Protein AF-A0A5B7JPD7-F1 (afdb_monomer_lite)

Foldseek 3Di:
DPPPVVVVVQPPVNLVVLLVLLVCVVVPDQLCVSCVVVVHDSVVSVVSNVCVVVSVVVSVD

Structure (mmCIF, N/CA/C/O backbone):
data_AF-A0A5B7JPD7-F1
#
_entry.id   AF-A0A5B7JPD7-F1
#
loop_
_atom_site.group_PDB
_atom_site.id
_atom_site.type_symbol
_atom_site.label_atom_id
_atom_site.label_alt_id
_atom_site.label_comp_id
_atom_site.label_asym_id
_atom_site.label_entity_id
_atom_site.label_seq_id
_atom_site.pdbx_PDB_ins_code
_atom_site.Cartn_x
_atom_site.Cartn_y
_atom_site.Cartn_z
_atom_site.occupancy
_atom_site.B_iso_or_equiv
_atom_site.auth_seq_id
_atom_site.auth_comp_id
_atom_site.auth_asym_id
_atom_site.auth_atom_id
_atom_site.pdbx_PDB_model_num
ATOM 1 N N . MET A 1 1 ? 7.418 20.248 9.835 1.00 32.00 1 MET A N 1
ATOM 2 C CA . MET A 1 1 ? 7.149 20.330 8.385 1.00 32.00 1 MET A CA 1
ATOM 3 C C . MET A 1 1 ? 7.946 19.238 7.705 1.00 32.00 1 MET A C 1
ATOM 5 O O . MET A 1 1 ? 9.167 19.278 7.776 1.00 32.00 1 MET A O 1
ATOM 9 N N . TRP A 1 2 ? 7.287 18.224 7.147 1.00 42.38 2 TRP A N 1
ATOM 10 C CA . TRP A 1 2 ? 7.971 17.272 6.273 1.00 42.38 2 TRP A CA 1
ATOM 11 C C . TRP A 1 2 ? 8.230 17.963 4.940 1.00 42.38 2 TRP A C 1
ATOM 13 O O . TRP A 1 2 ? 7.352 18.656 4.425 1.00 42.38 2 TRP A O 1
ATOM 23 N N . ALA A 1 3 ? 9.463 17.859 4.451 1.00 37.38 3 ALA A N 1
ATOM 24 C CA . ALA A 1 3 ? 9.862 18.478 3.205 1.00 37.38 3 ALA A CA 1
ATOM 25 C C . ALA A 1 3 ? 9.035 17.860 2.072 1.00 37.38 3 ALA A C 1
ATOM 27 O O . ALA A 1 3 ? 9.076 16.658 1.825 1.00 37.38 3 ALA A O 1
ATOM 28 N N . THR A 1 4 ? 8.309 18.713 1.362 1.00 47.25 4 THR A N 1
ATOM 29 C CA . THR A 1 4 ? 7.593 18.449 0.106 1.00 47.25 4 THR A CA 1
ATOM 30 C C . THR A 1 4 ? 8.473 17.818 -0.989 1.00 47.25 4 THR A C 1
ATOM 32 O O . THR A 1 4 ? 7.974 17.423 -2.039 1.00 47.25 4 THR A O 1
ATOM 35 N N . SER A 1 5 ? 9.772 17.663 -0.736 1.00 45.75 5 SER A N 1
ATOM 36 C CA . SER A 1 5 ? 10.771 17.030 -1.592 1.00 45.75 5 SER A CA 1
ATOM 37 C C . SER A 1 5 ? 10.606 15.508 -1.746 1.00 45.75 5 SER A C 1
ATOM 39 O O . SER A 1 5 ? 10.954 14.982 -2.801 1.00 45.75 5 SER A O 1
ATOM 41 N N . ASP A 1 6 ? 10.043 14.790 -0.763 1.00 43.12 6 ASP A N 1
ATOM 42 C CA . ASP A 1 6 ? 9.833 13.327 -0.861 1.00 43.12 6 ASP A CA 1
ATOM 43 C C . ASP A 1 6 ? 8.600 12.943 -1.702 1.00 43.12 6 ASP A C 1
ATOM 45 O O . ASP A 1 6 ? 8.458 11.801 -2.150 1.00 43.12 6 ASP A O 1
ATOM 49 N N . LEU A 1 7 ? 7.721 13.912 -1.981 1.00 47.88 7 LEU A N 1
ATOM 50 C CA . LEU A 1 7 ? 6.566 13.738 -2.865 1.00 47.88 7 LEU A CA 1
ATOM 51 C C . LEU A 1 7 ? 6.956 13.763 -4.349 1.00 47.88 7 LEU A C 1
ATOM 53 O O . LEU A 1 7 ? 6.317 13.086 -5.153 1.00 47.88 7 LEU A O 1
ATOM 57 N N . TRP A 1 8 ? 8.037 14.456 -4.729 1.00 45.91 8 TRP A N 1
ATOM 58 C CA . TRP A 1 8 ? 8.390 14.646 -6.144 1.00 45.91 8 TRP A CA 1
ATOM 59 C C . TRP A 1 8 ? 8.892 13.364 -6.830 1.00 45.91 8 TRP A C 1
ATOM 61 O O . TRP A 1 8 ? 8.801 13.218 -8.047 1.00 45.91 8 TRP A O 1
ATOM 71 N N . ARG A 1 9 ? 9.351 12.363 -6.068 1.00 46.81 9 ARG A N 1
ATOM 72 C CA . ARG A 1 9 ? 9.741 11.066 -6.646 1.00 46.81 9 ARG A CA 1
ATOM 73 C C . ARG A 1 9 ? 8.556 10.145 -6.951 1.00 46.81 9 ARG A C 1
ATOM 75 O O . ARG A 1 9 ? 8.737 9.077 -7.530 1.00 46.81 9 ARG A O 1
ATOM 82 N N . CYS A 1 10 ? 7.348 10.557 -6.581 1.00 46.31 10 CYS A N 1
ATOM 83 C CA . CYS A 1 10 ? 6.107 9.864 -6.886 1.00 46.31 10 CYS A CA 1
ATOM 84 C C . CYS A 1 10 ? 5.315 10.694 -7.888 1.00 46.31 10 CYS A C 1
ATOM 86 O O . CYS A 1 10 ? 4.400 11.420 -7.517 1.00 46.31 10 CYS A O 1
ATOM 88 N N . GLY A 1 11 ? 5.709 10.601 -9.160 1.00 43.50 11 GLY A N 1
ATOM 89 C CA . GLY A 1 11 ? 5.016 11.260 -10.261 1.00 43.50 11 GLY A CA 1
ATOM 90 C C . GLY A 1 11 ? 3.511 10.985 -10.238 1.00 43.50 11 GLY A C 1
ATOM 91 O O . GLY A 1 11 ? 3.066 9.949 -9.751 1.00 43.50 11 GLY A O 1
ATOM 92 N N . ASN A 1 12 ? 2.753 11.927 -10.789 1.00 44.38 12 ASN A N 1
ATOM 93 C CA . ASN A 1 12 ? 1.292 12.056 -10.791 1.00 44.38 12 ASN A CA 1
ATOM 94 C C . ASN A 1 12 ? 0.495 10.789 -11.207 1.00 44.38 12 ASN A C 1
ATOM 96 O O . ASN A 1 12 ? -0.694 10.686 -10.938 1.00 44.38 12 ASN A O 1
ATOM 100 N N . SER A 1 13 ? 1.144 9.784 -11.803 1.00 47.75 13 SER A N 1
ATOM 101 C CA . SER A 1 13 ? 0.578 8.455 -12.108 1.00 47.75 13 SER A CA 1
ATOM 102 C C . SER A 1 13 ? 0.683 7.442 -10.947 1.00 47.75 13 SER A C 1
ATOM 104 O O . SER A 1 13 ? 0.186 6.324 -11.043 1.00 47.75 13 SER A O 1
ATOM 106 N N . GLY A 1 14 ? 1.358 7.806 -9.853 1.00 56.53 14 GLY A N 1
ATOM 107 C CA . GLY A 1 14 ? 1.687 6.943 -8.716 1.00 56.53 14 GLY A CA 1
ATOM 108 C C . GLY A 1 14 ? 0.716 7.021 -7.536 1.00 56.53 14 GLY A C 1
ATOM 109 O O . GLY A 1 14 ? 0.808 6.181 -6.646 1.00 56.53 14 GLY A O 1
ATOM 110 N N . GLY A 1 15 ? -0.212 7.984 -7.501 1.00 65.75 15 GLY A N 1
ATOM 111 C CA . GLY A 1 15 ? -1.216 8.088 -6.430 1.00 65.75 15 GLY A CA 1
ATOM 112 C C . GLY A 1 15 ? -2.163 6.885 -6.401 1.00 65.75 15 GLY A C 1
ATOM 113 O O . GLY A 1 15 ? -2.309 6.232 -5.372 1.00 65.75 15 GLY A O 1
ATOM 114 N N . ILE A 1 16 ? -2.715 6.526 -7.563 1.00 73.00 16 ILE A N 1
ATOM 115 C CA . ILE A 1 16 ? -3.647 5.397 -7.717 1.00 73.00 16 ILE A CA 1
ATOM 116 C C . ILE A 1 16 ? -2.945 4.061 -7.432 1.00 73.00 16 ILE A C 1
ATOM 118 O O . ILE A 1 16 ? -3.459 3.248 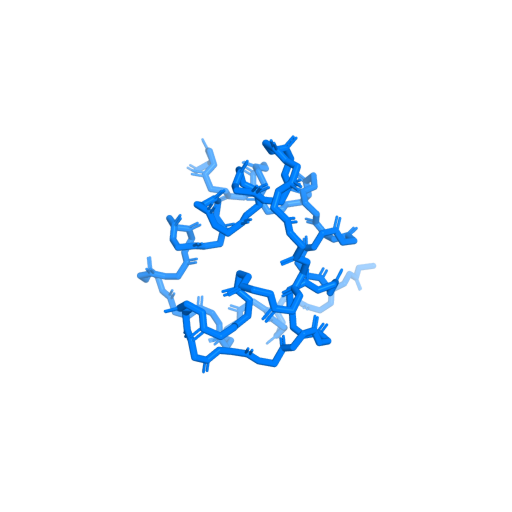-6.672 1.00 73.00 16 ILE A O 1
ATOM 122 N N . LEU A 1 17 ? -1.732 3.861 -7.965 1.00 80.69 17 LEU A N 1
ATOM 123 C CA . LEU A 1 17 ? -0.939 2.649 -7.712 1.00 80.69 17 LEU A CA 1
ATOM 124 C C . LEU A 1 17 ? -0.615 2.468 -6.225 1.00 80.69 17 LEU A C 1
ATOM 126 O O . LEU A 1 17 ? -0.678 1.357 -5.710 1.00 80.69 17 LEU A O 1
ATOM 130 N N . LYS A 1 18 ? -0.294 3.552 -5.511 1.00 80.38 18 LYS A N 1
ATOM 131 C CA . LYS A 1 18 ? -0.059 3.493 -4.064 1.00 80.38 18 LYS A CA 1
ATOM 132 C C . LYS A 1 18 ? -1.312 3.100 -3.292 1.00 80.38 18 LYS A C 1
ATOM 134 O O . LYS A 1 18 ? -1.203 2.311 -2.358 1.00 80.38 18 LYS A O 1
ATOM 139 N N . LEU A 1 19 ? -2.475 3.642 -3.658 1.00 83.75 19 LEU A N 1
ATOM 140 C CA . LEU A 1 19 ? -3.737 3.255 -3.026 1.00 83.75 19 LEU A CA 1
ATOM 141 C C . LEU A 1 19 ? -4.058 1.781 -3.271 1.00 83.75 19 LEU A C 1
ATOM 143 O O . LEU A 1 19 ? -4.468 1.100 -2.339 1.00 83.75 19 LEU A O 1
ATOM 147 N N . ASP A 1 20 ? -3.815 1.286 -4.481 1.00 87.62 20 ASP A N 1
ATOM 148 C CA . ASP A 1 20 ? -4.033 -0.114 -4.853 1.00 87.62 20 ASP A CA 1
ATOM 149 C C . ASP A 1 20 ? -3.104 -1.067 -4.072 1.00 87.62 20 ASP A C 1
ATOM 151 O O . ASP A 1 20 ? -3.550 -2.056 -3.491 1.00 87.62 20 ASP A O 1
ATOM 155 N N . ILE A 1 21 ? -1.821 -0.705 -3.934 1.00 88.44 21 ILE A N 1
ATOM 156 C CA . ILE A 1 21 ? -0.854 -1.410 -3.075 1.00 88.44 21 ILE A CA 1
ATOM 157 C C . ILE A 1 21 ? -1.340 -1.448 -1.618 1.00 88.44 21 ILE A C 1
ATOM 159 O O . ILE A 1 21 ? -1.313 -2.505 -0.988 1.00 88.44 21 ILE A O 1
ATOM 163 N N . ILE A 1 22 ? -1.795 -0.313 -1.077 1.00 88.81 22 ILE A N 1
ATOM 164 C CA . ILE A 1 22 ? -2.307 -0.228 0.299 1.00 88.81 22 ILE A CA 1
ATOM 165 C C . ILE A 1 22 ? -3.565 -1.089 0.457 1.00 88.81 22 ILE A C 1
ATOM 167 O O . ILE A 1 22 ? -3.658 -1.834 1.428 1.00 88.81 22 ILE A O 1
ATOM 171 N N . ALA A 1 23 ? -4.497 -1.039 -0.496 1.00 90.12 23 ALA A N 1
ATOM 172 C CA . ALA A 1 23 ? -5.737 -1.808 -0.459 1.00 90.12 23 ALA A CA 1
ATOM 173 C C . ALA A 1 23 ? -5.473 -3.320 -0.448 1.00 90.12 23 ALA A C 1
ATOM 175 O O . ALA A 1 23 ? -6.091 -4.042 0.330 1.00 90.12 23 ALA A O 1
ATOM 176 N N . LYS A 1 24 ? -4.509 -3.801 -1.242 1.00 91.12 24 LYS A N 1
ATOM 177 C CA . LYS A 1 24 ? -4.091 -5.212 -1.252 1.00 91.12 24 LYS A CA 1
ATOM 178 C C . LYS A 1 24 ? -3.482 -5.662 0.069 1.00 91.12 24 LYS A C 1
ATOM 180 O O . LYS A 1 24 ? -3.811 -6.734 0.573 1.00 91.12 24 LYS A O 1
ATOM 185 N N . VAL A 1 25 ? -2.626 -4.830 0.659 1.00 90.62 25 VAL A N 1
ATOM 186 C CA . VAL A 1 25 ? -2.045 -5.109 1.980 1.00 90.62 25 VAL A CA 1
ATOM 187 C C . VAL A 1 25 ? -3.128 -5.087 3.068 1.00 90.62 25 VAL A C 1
ATOM 189 O O . VAL A 1 25 ? -3.130 -5.955 3.937 1.00 90.62 25 VAL A O 1
ATOM 192 N N . GLU A 1 26 ? -4.084 -4.153 3.013 1.00 90.56 26 GLU A N 1
ATOM 193 C CA . GLU A 1 26 ? -5.232 -4.102 3.936 1.00 90.56 26 GLU A CA 1
ATOM 194 C C . GLU A 1 26 ? -6.203 -5.279 3.740 1.00 90.56 26 GLU A C 1
ATOM 196 O O . GLU A 1 26 ? -6.793 -5.743 4.714 1.00 90.56 26 GLU A O 1
ATOM 201 N N . ALA A 1 27 ? -6.311 -5.820 2.523 1.00 92.75 27 ALA A N 1
ATOM 202 C CA . ALA A 1 27 ? -7.040 -7.055 2.227 1.00 92.75 27 ALA A CA 1
ATOM 203 C C . ALA A 1 27 ? -6.340 -8.324 2.760 1.00 92.75 27 ALA A C 1
ATOM 205 O O . ALA A 1 27 ? -6.906 -9.414 2.684 1.00 92.75 27 ALA A O 1
ATOM 206 N N . GLY A 1 28 ? -5.132 -8.192 3.322 1.00 92.56 28 GLY A N 1
ATOM 207 C CA . GLY A 1 28 ? -4.384 -9.276 3.957 1.00 92.56 28 GLY A CA 1
ATOM 208 C C . GLY A 1 28 ? -3.284 -9.895 3.091 1.00 92.56 28 GLY A C 1
ATOM 209 O O . GLY A 1 28 ? -2.689 -10.893 3.504 1.00 92.56 28 GLY A O 1
ATOM 210 N N . GLU A 1 29 ? -2.979 -9.331 1.916 1.00 93.31 29 GLU A N 1
ATOM 211 C CA . GLU A 1 29 ? -1.837 -9.784 1.115 1.00 93.31 29 GLU A CA 1
ATOM 212 C C . GLU A 1 29 ? -0.504 -9.487 1.831 1.00 93.31 29 GLU A C 1
ATOM 214 O O . GLU A 1 29 ? -0.322 -8.455 2.487 1.00 93.31 29 GLU A O 1
ATOM 219 N N . LYS A 1 30 ? 0.480 -10.386 1.694 1.00 93.38 30 LYS A N 1
ATOM 220 C CA . LYS A 1 30 ? 1.801 -10.192 2.310 1.00 93.38 30 LYS A CA 1
ATOM 221 C C . LYS A 1 30 ? 2.564 -9.084 1.590 1.00 93.38 30 LYS A C 1
ATOM 223 O O . LYS A 1 30 ? 2.657 -9.088 0.365 1.00 93.38 30 LYS A O 1
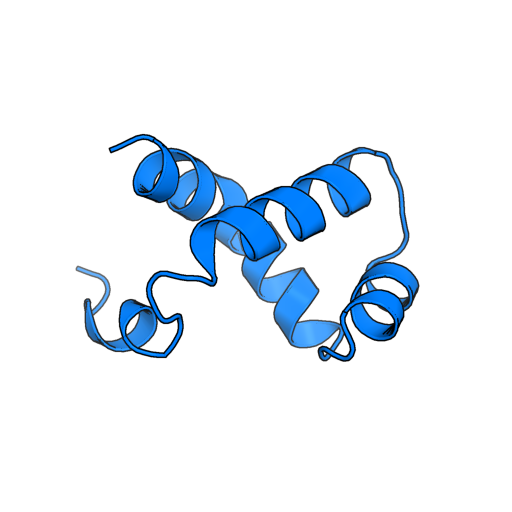ATOM 228 N N . LEU A 1 31 ? 3.253 -8.228 2.349 1.00 91.31 31 LEU A N 1
ATOM 229 C CA . LEU A 1 31 ? 4.089 -7.138 1.812 1.00 91.31 31 LEU A CA 1
ATOM 230 C C . LEU A 1 31 ? 5.058 -7.612 0.715 1.00 91.31 31 LEU A C 1
ATOM 232 O O . LEU A 1 31 ? 5.240 -6.939 -0.297 1.00 91.31 31 LEU A O 1
ATOM 236 N N . ARG A 1 32 ? 5.649 -8.799 0.897 1.00 91.94 32 ARG A N 1
ATOM 237 C CA . ARG A 1 32 ? 6.574 -9.416 -0.061 1.00 91.94 32 ARG A CA 1
ATOM 238 C C . ARG A 1 32 ? 5.908 -9.815 -1.380 1.00 91.94 32 ARG A C 1
ATOM 240 O O . ARG A 1 32 ? 6.552 -9.755 -2.423 1.00 91.94 32 ARG A O 1
ATOM 247 N N . GLU A 1 33 ? 4.662 -10.277 -1.334 1.00 91.75 33 GLU A N 1
ATOM 248 C CA . GLU A 1 33 ? 3.900 -10.710 -2.514 1.00 91.75 33 GLU A CA 1
ATOM 249 C C . GLU A 1 33 ? 3.416 -9.497 -3.300 1.00 91.75 33 GLU A C 1
ATOM 251 O O . GLU A 1 33 ? 3.658 -9.419 -4.504 1.00 91.75 33 GLU A O 1
ATOM 256 N N . VAL A 1 34 ? 2.878 -8.498 -2.597 1.00 89.69 34 VAL A N 1
ATOM 257 C CA . VAL A 1 34 ? 2.504 -7.205 -3.177 1.00 89.69 34 VAL A CA 1
ATOM 258 C C . VAL A 1 34 ? 3.727 -6.529 -3.803 1.00 89.69 34 VAL A C 1
ATOM 260 O O . VAL A 1 34 ? 3.686 -6.121 -4.959 1.00 89.69 34 VAL A O 1
ATOM 263 N N . GLY A 1 35 ? 4.863 -6.495 -3.100 1.00 88.44 35 GLY A N 1
ATOM 264 C CA . GLY A 1 35 ? 6.109 -5.946 -3.638 1.00 88.44 35 GLY A CA 1
ATOM 265 C C . GLY A 1 35 ? 6.539 -6.623 -4.941 1.00 88.44 35 GLY A C 1
ATOM 266 O O . GLY A 1 35 ? 6.828 -5.944 -5.923 1.00 88.44 35 GLY A O 1
ATOM 267 N N . ARG A 1 36 ? 6.494 -7.961 -5.007 1.00 91.19 36 ARG A N 1
ATOM 268 C CA . ARG A 1 36 ? 6.787 -8.690 -6.252 1.00 91.19 36 ARG A CA 1
ATOM 269 C C . ARG A 1 36 ? 5.801 -8.375 -7.371 1.00 91.19 36 ARG A C 1
ATOM 271 O O . ARG A 1 36 ? 6.245 -8.203 -8.500 1.00 91.19 36 ARG A O 1
ATOM 278 N N . PHE A 1 37 ? 4.505 -8.305 -7.071 1.00 89.00 37 PHE A N 1
ATOM 279 C CA . PHE A 1 37 ? 3.464 -8.048 -8.066 1.00 89.00 37 PHE A CA 1
ATOM 280 C C . PHE A 1 37 ? 3.669 -6.703 -8.773 1.00 89.00 37 PHE A C 1
ATOM 282 O O . PHE A 1 37 ? 3.573 -6.628 -9.994 1.00 89.00 37 PHE A O 1
ATOM 289 N N . TYR A 1 38 ? 4.041 -5.665 -8.019 1.00 84.69 38 TYR A N 1
ATOM 290 C CA . TYR A 1 38 ? 4.331 -4.331 -8.562 1.00 84.69 38 TYR A CA 1
ATOM 291 C C . TYR A 1 38 ? 5.813 -4.111 -8.902 1.00 84.69 38 TYR A C 1
ATOM 293 O O . TYR A 1 38 ? 6.200 -2.998 -9.250 1.00 84.69 38 TYR A O 1
ATOM 301 N N . SER A 1 39 ? 6.657 -5.144 -8.802 1.00 88.75 39 SER A N 1
ATOM 302 C CA . SER A 1 39 ? 8.112 -5.050 -8.984 1.00 88.75 39 SER A CA 1
ATOM 303 C C . SER A 1 39 ? 8.774 -3.940 -8.142 1.00 88.75 39 SER A C 1
ATOM 305 O O . SER A 1 39 ? 9.699 -3.259 -8.592 1.00 88.75 39 SER A O 1
ATOM 307 N N . ILE A 1 40 ? 8.312 -3.766 -6.903 1.00 87.38 40 ILE A N 1
ATOM 308 C CA . ILE A 1 40 ? 8.847 -2.822 -5.916 1.00 87.38 40 ILE A CA 1
ATOM 309 C C . ILE A 1 40 ? 9.391 -3.556 -4.692 1.00 87.38 40 ILE A C 1
ATOM 311 O O . ILE A 1 40 ? 8.984 -4.669 -4.353 1.00 87.38 40 ILE A O 1
ATOM 315 N N . TYR A 1 41 ? 10.324 -2.919 -3.991 1.00 87.88 41 TYR A N 1
ATOM 316 C CA . TYR A 1 41 ? 10.902 -3.503 -2.789 1.00 87.88 41 TYR A CA 1
ATOM 317 C C . TYR A 1 41 ? 9.874 -3.583 -1.660 1.00 87.88 41 TYR A C 1
ATOM 319 O O . TYR A 1 41 ? 9.071 -2.674 -1.453 1.00 87.88 41 TYR A O 1
ATOM 327 N N . GLU A 1 42 ? 9.957 -4.648 -0.865 1.00 89.06 42 GLU A N 1
ATOM 328 C CA . GLU A 1 42 ? 9.122 -4.827 0.327 1.00 89.06 42 GLU A CA 1
ATOM 329 C C . GLU A 1 42 ? 9.250 -3.642 1.299 1.00 89.06 42 GLU A C 1
ATOM 331 O O . GLU A 1 42 ? 8.258 -3.187 1.863 1.00 89.06 42 GLU A O 1
ATOM 336 N N . SER A 1 43 ? 10.452 -3.069 1.427 1.00 87.94 43 SER A N 1
ATOM 337 C CA . SER A 1 43 ? 10.700 -1.858 2.219 1.00 87.94 43 SER A CA 1
ATOM 338 C C . SER A 1 43 ? 9.911 -0.647 1.714 1.00 87.94 43 SER A C 1
ATOM 340 O O . SER A 1 43 ? 9.459 0.175 2.511 1.00 87.94 43 SER A O 1
ATOM 342 N N . THR A 1 44 ? 9.698 -0.547 0.401 1.00 85.56 44 THR A N 1
ATOM 343 C CA . THR A 1 44 ? 8.869 0.491 -0.213 1.00 85.56 44 THR A CA 1
ATOM 344 C C . THR A 1 44 ? 7.400 0.294 0.153 1.00 85.56 44 THR A C 1
ATOM 346 O O . THR A 1 44 ? 6.766 1.249 0.595 1.00 85.56 44 THR A O 1
ATOM 349 N N . VAL A 1 45 ? 6.879 -0.934 0.061 1.00 87.44 45 VAL A N 1
ATOM 350 C CA . VAL A 1 45 ? 5.501 -1.267 0.477 1.00 87.44 45 VAL A CA 1
ATOM 351 C C . VAL A 1 45 ? 5.302 -0.982 1.968 1.00 87.44 45 VAL A C 1
ATOM 353 O O . VAL A 1 45 ? 4.312 -0.377 2.374 1.00 87.44 45 VAL A O 1
ATOM 356 N N . HIS A 1 46 ? 6.280 -1.348 2.794 1.00 88.75 46 HIS A N 1
ATOM 357 C CA . HIS A 1 46 ? 6.256 -1.089 4.228 1.00 88.75 46 HIS A CA 1
ATOM 358 C C . HIS A 1 46 ? 6.239 0.415 4.553 1.00 88.75 46 HIS A C 1
ATOM 360 O O . HIS A 1 46 ? 5.462 0.858 5.400 1.00 88.75 46 HIS A O 1
ATOM 366 N N . ASN A 1 47 ? 7.043 1.223 3.854 1.00 86.88 47 ASN A N 1
ATOM 367 C CA . ASN A 1 47 ? 7.012 2.680 4.003 1.00 86.88 47 ASN A CA 1
ATOM 368 C C . ASN A 1 47 ? 5.674 3.278 3.543 1.00 86.88 47 ASN A C 1
ATOM 370 O O . ASN A 1 47 ? 5.149 4.165 4.212 1.00 86.88 47 ASN A O 1
ATOM 374 N N . MET A 1 48 ? 5.083 2.766 2.459 1.00 85.19 48 MET A N 1
ATOM 375 C CA . MET A 1 48 ? 3.742 3.175 2.027 1.00 85.19 48 MET A CA 1
ATOM 376 C C . MET A 1 48 ? 2.689 2.871 3.098 1.00 85.19 48 MET A C 1
ATOM 378 O O . MET A 1 48 ? 1.847 3.720 3.370 1.00 85.19 48 MET A O 1
ATOM 382 N N . MET A 1 49 ? 2.776 1.717 3.766 1.00 85.81 49 MET A N 1
ATOM 383 C CA . MET A 1 49 ? 1.840 1.357 4.833 1.00 85.81 49 MET A CA 1
ATOM 384 C C . MET A 1 49 ? 1.995 2.237 6.083 1.00 85.81 49 MET A C 1
ATOM 386 O O . MET A 1 49 ? 1.001 2.583 6.719 1.00 85.81 49 MET A O 1
ATOM 390 N N . LYS A 1 50 ? 3.222 2.669 6.409 1.00 87.75 50 LYS A N 1
ATOM 391 C CA . LYS A 1 50 ? 3.472 3.653 7.480 1.00 87.75 50 LYS A CA 1
ATOM 392 C C . LYS A 1 50 ? 2.897 5.034 7.171 1.00 87.75 50 LYS A C 1
ATOM 394 O O . LYS A 1 50 ? 2.504 5.746 8.086 1.00 87.75 50 LYS A O 1
ATOM 399 N N . CYS A 1 51 ? 2.860 5.411 5.897 1.00 83.88 51 CYS A N 1
ATOM 400 C CA . CYS A 1 51 ? 2.361 6.705 5.441 1.00 83.88 51 CYS A CA 1
ATOM 401 C C . CYS A 1 51 ? 0.932 6.632 4.877 1.00 83.88 51 CYS A C 1
ATOM 403 O O . CYS A 1 51 ? 0.508 7.568 4.198 1.00 83.88 51 CYS A O 1
ATOM 405 N N . LYS A 1 52 ? 0.186 5.545 5.125 1.00 83.75 52 LYS A N 1
ATOM 406 C CA . LYS A 1 52 ? -1.085 5.265 4.441 1.00 83.75 52 LYS A CA 1
ATOM 407 C C . LYS A 1 52 ? -2.137 6.361 4.617 1.00 83.75 52 LYS A C 1
ATOM 409 O O . LYS A 1 52 ? -2.817 6.686 3.652 1.00 83.75 52 LYS A O 1
ATOM 414 N N . ASP A 1 53 ? -2.240 6.954 5.805 1.00 83.06 53 ASP A N 1
ATOM 415 C CA . ASP A 1 53 ? -3.236 7.992 6.102 1.00 83.06 53 ASP A CA 1
ATOM 416 C C . ASP A 1 53 ? -2.929 9.290 5.348 1.00 83.06 53 ASP A C 1
ATOM 418 O O . ASP A 1 53 ? -3.819 9.928 4.794 1.00 83.06 53 ASP A O 1
ATOM 422 N N . VAL A 1 54 ? -1.641 9.629 5.229 1.00 82.12 54 VAL A N 1
ATOM 423 C CA . VAL A 1 54 ? -1.183 10.773 4.432 1.00 82.12 54 VAL A CA 1
ATOM 424 C C . VAL A 1 54 ? -1.440 10.520 2.949 1.00 82.12 54 VAL A C 1
ATOM 426 O O . VAL A 1 54 ? -1.959 11.390 2.263 1.00 82.12 54 VAL A O 1
ATOM 429 N N . ILE A 1 55 ? -1.140 9.314 2.455 1.00 77.94 55 ILE A N 1
ATOM 430 C CA . ILE A 1 55 ? -1.36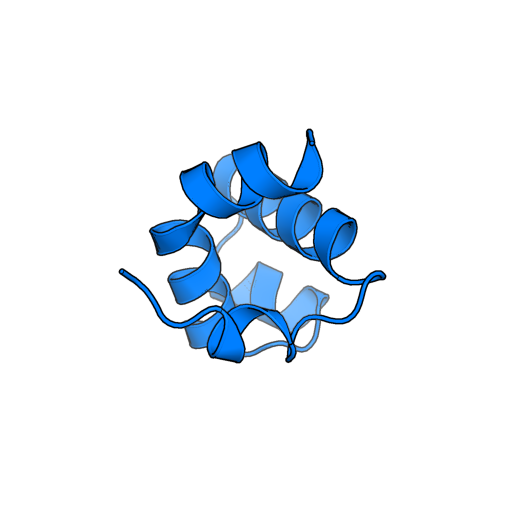3 8.944 1.050 1.00 77.94 55 ILE A CA 1
ATOM 431 C C . ILE A 1 55 ? -2.858 8.975 0.702 1.00 77.94 55 ILE A C 1
ATOM 433 O O . ILE A 1 55 ? -3.212 9.498 -0.351 1.00 77.94 55 ILE A O 1
ATOM 437 N N . LYS A 1 56 ? -3.733 8.447 1.569 1.00 78.88 56 LYS A N 1
ATOM 438 C CA . LYS A 1 56 ? -5.190 8.478 1.367 1.00 78.88 56 LYS A CA 1
ATOM 439 C C . LYS A 1 56 ? -5.719 9.913 1.310 1.00 78.88 56 LYS A C 1
ATOM 441 O O . LYS A 1 56 ? -6.464 10.223 0.388 1.00 78.88 56 LYS A O 1
ATOM 446 N N . ASN A 1 57 ? -5.259 10.789 2.205 1.00 78.62 57 ASN A N 1
ATOM 447 C CA . ASN A 1 57 ? -5.668 12.195 2.204 1.00 78.62 57 ASN A CA 1
ATOM 448 C C . ASN A 1 57 ? -5.164 12.951 0.965 1.00 78.62 57 ASN A C 1
ATOM 450 O O . ASN A 1 57 ? -5.935 13.663 0.338 1.00 78.62 57 ASN A O 1
ATOM 454 N N . THR A 1 58 ? -3.904 12.756 0.560 1.00 72.75 58 THR A N 1
ATOM 455 C CA . THR A 1 58 ? -3.316 13.466 -0.592 1.00 72.75 58 THR A CA 1
ATOM 456 C C . THR A 1 58 ? -3.888 13.033 -1.946 1.00 72.75 58 THR A C 1
ATOM 458 O O . THR A 1 58 ? -3.804 13.794 -2.898 1.00 72.75 58 THR A O 1
ATOM 461 N N . VAL A 1 59 ? -4.431 11.816 -2.078 1.00 65.25 59 VAL A N 1
ATOM 462 C CA . VAL A 1 59 ? -5.055 11.361 -3.341 1.00 65.25 59 VAL A CA 1
ATOM 463 C C . VAL A 1 59 ? -6.532 11.782 -3.445 1.00 65.25 59 VAL A C 1
ATOM 465 O O . VAL A 1 59 ? -7.107 11.707 -4.527 1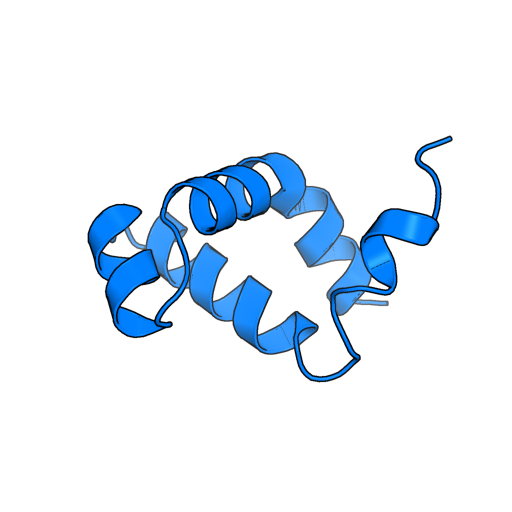.00 65.25 59 VAL A O 1
ATOM 468 N N . GLN A 1 60 ? -7.155 12.205 -2.340 1.00 57.19 60 GLN A N 1
ATOM 469 C CA . GLN A 1 60 ? -8.546 12.676 -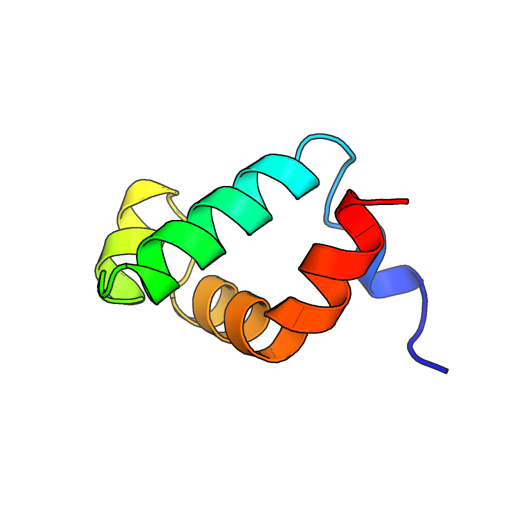2.315 1.00 57.19 60 GLN A CA 1
ATOM 470 C C . GLN A 1 60 ? -8.696 14.205 -2.438 1.00 57.19 60 GLN A C 1
ATOM 472 O O . GLN A 1 60 ? -9.825 14.660 -2.621 1.00 57.19 60 GLN A O 1
ATOM 477 N N . GLU A 1 61 ? -7.602 14.970 -2.348 1.00 45.59 61 GLU A N 1
ATOM 478 C 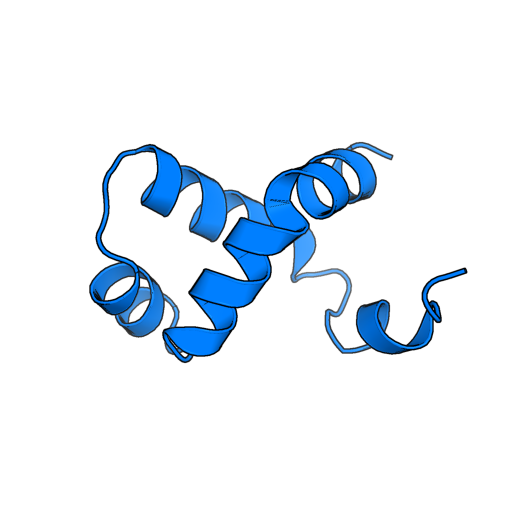CA . GLU A 1 61 ? -7.543 16.411 -2.671 1.00 45.59 61 GLU A CA 1
ATOM 479 C C . GLU A 1 61 ? -7.261 16.649 -4.160 1.00 45.59 61 GLU A C 1
ATOM 481 O O . GLU A 1 61 ? -7.905 17.559 -4.732 1.00 45.59 61 GLU A O 1
#

Sequence (61 aa):
MWATSDLWRCGNSGGILKLDIIAKVEAGEKLREVGRFYSIYESTVHNMMKCKDVIKNTVQE

Radius of gyration: 11.39 Å; chains: 1; bounding box: 19×31×20 Å

Organism: Portunus trituberculatus (NCBI:txid210409)

pLDDT: mean 75.17, std 18.75, range [32.0, 93.38]

Secondary structure (DSSP, 8-state):
---GGGTTTS-TTHHHHHHHHHHHHHTT--HHHHHHHTT--HHHHHHHHHTHHHHHHHHH-

InterPro domains:
  IPR009057 Homedomain-like superfamily [SSF46689] (18-59)